Protein AF-A0A061NBT6-F1 (afdb_monomer_lite)

Foldseek 3Di:
DQVVVQVVVQVVQQVVLCVVVVHGFPGWGWDDDDPDIDIDGHPSDDPVSVVVVVVPPD

Sequence (58 aa):
MEKSIQSELSSYIGRLFRDNFGKGPASVYVSIKADYVVIHLRDFLAPMERVLVSKHQT

pLDDT: mean 87.16, std 10.57, range [41.81, 96.44]

Secondary structure (DSSP, 8-state):
-HHHHHHHHHHHHHHHHHHHHSS--SEEEEEEETTEEEEEEES-S-HHHHHHHHHT--

Structure (mmCIF, N/CA/C/O backbone):
data_AF-A0A061NBT6-F1
#
_entry.id   AF-A0A061NBT6-F1
#
loop_
_atom_site.group_PDB
_atom_site.id
_atom_site.type_symbol
_atom_site.label_atom_id
_atom_site.label_alt_id
_atom_site.label_comp_id
_atom_site.label_asym_id
_atom_site.label_entity_id
_atom_site.label_seq_id
_atom_site.pdbx_PDB_ins_code
_atom_site.Cartn_x
_atom_site.Cartn_y
_atom_site.Cartn_z
_atom_site.occupancy
_atom_site.B_iso_or_equiv
_atom_site.auth_seq_id
_atom_site.auth_comp_id
_atom_site.auth_asym_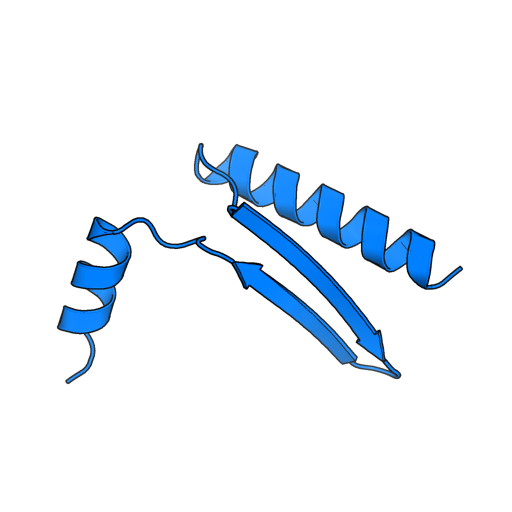id
_atom_site.auth_atom_id
_atom_site.pdbx_PDB_model_num
ATOM 1 N N . MET A 1 1 ? -9.482 5.617 17.997 1.00 62.62 1 MET A N 1
ATOM 2 C CA . MET A 1 1 ? -9.109 4.189 17.892 1.00 62.62 1 MET A CA 1
ATOM 3 C C . MET A 1 1 ? -8.955 3.742 16.440 1.00 62.62 1 MET A C 1
ATOM 5 O O . MET A 1 1 ? -7.871 3.310 16.082 1.00 62.62 1 MET A O 1
ATOM 9 N N . GLU A 1 2 ? -9.961 3.930 15.579 1.00 64.81 2 GLU A N 1
ATOM 10 C CA . GLU A 1 2 ? -9.939 3.448 14.178 1.00 64.81 2 GLU A CA 1
ATOM 11 C C . GLU A 1 2 ? -8.764 3.976 13.335 1.00 64.81 2 GLU A C 1
ATOM 13 O O . GLU A 1 2 ? -8.089 3.198 12.665 1.00 64.81 2 GLU A O 1
ATOM 18 N N . LYS A 1 3 ? -8.443 5.279 13.422 1.00 75.94 3 LYS A N 1
ATOM 19 C CA . LYS A 1 3 ? -7.275 5.863 12.729 1.00 75.94 3 LYS A CA 1
ATOM 20 C C . LYS A 1 3 ? -5.944 5.217 13.139 1.00 75.94 3 LYS A C 1
ATOM 22 O O . LYS A 1 3 ? -5.033 5.144 12.319 1.00 75.94 3 LYS A O 1
ATOM 27 N N . SER A 1 4 ? -5.834 4.745 14.384 1.00 89.62 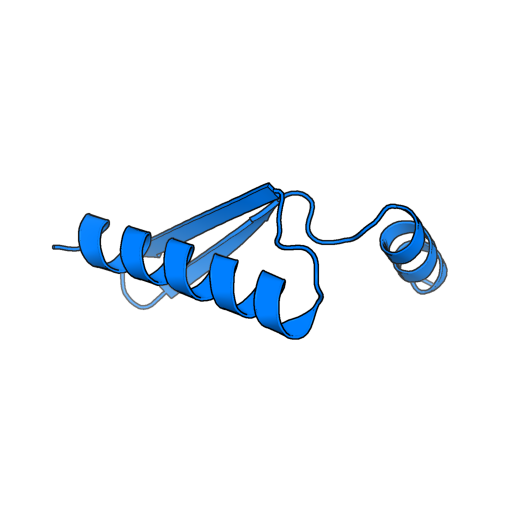4 SER A N 1
ATOM 28 C CA . SER A 1 4 ? -4.626 4.075 14.883 1.00 89.62 4 SER A CA 1
ATOM 29 C C . SER A 1 4 ? -4.442 2.717 14.212 1.00 89.62 4 SER A C 1
ATOM 31 O O . SER A 1 4 ? -3.378 2.454 13.666 1.00 89.62 4 SER A O 1
ATOM 33 N N . ILE A 1 5 ? -5.502 1.904 14.163 1.00 93.62 5 ILE A N 1
ATOM 34 C CA . ILE A 1 5 ? -5.470 0.573 13.535 1.00 93.62 5 ILE A CA 1
ATOM 35 C C . ILE A 1 5 ? -5.203 0.692 12.029 1.00 93.62 5 ILE A C 1
ATOM 37 O O . ILE A 1 5 ? -4.373 -0.029 11.487 1.00 93.62 5 ILE A O 1
ATOM 41 N N . GLN A 1 6 ? -5.848 1.642 11.344 1.00 94.81 6 GLN A N 1
ATOM 42 C CA . GLN A 1 6 ? -5.599 1.884 9.915 1.00 94.81 6 GLN A CA 1
ATOM 43 C C . GLN A 1 6 ? -4.139 2.285 9.638 1.00 94.81 6 GLN A C 1
ATOM 45 O O . GLN A 1 6 ? -3.546 1.825 8.662 1.00 94.81 6 GLN A O 1
ATOM 50 N N . SER A 1 7 ? -3.543 3.108 10.508 1.00 94.81 7 SER A N 1
ATOM 51 C CA . SER A 1 7 ? -2.142 3.539 10.374 1.00 94.81 7 SER A CA 1
ATOM 52 C C . SER A 1 7 ? -1.159 2.401 10.656 1.00 94.81 7 SER A C 1
ATOM 54 O O . SER A 1 7 ? -0.148 2.261 9.962 1.00 94.81 7 SER A O 1
ATOM 56 N N . GLU A 1 8 ? -1.466 1.561 11.645 1.00 96.44 8 GLU A N 1
ATOM 57 C CA . GLU A 1 8 ? -0.681 0.374 11.978 1.00 96.44 8 GLU A CA 1
ATOM 58 C C . GLU A 1 8 ? -0.716 -0.652 10.842 1.00 96.44 8 GLU A C 1
ATOM 60 O O . GLU A 1 8 ? 0.341 -1.090 10.386 1.00 96.44 8 GLU A O 1
ATOM 65 N N . LEU A 1 9 ? -1.906 -0.949 10.309 1.00 95.81 9 LEU A N 1
ATOM 66 C CA . LEU A 1 9 ? -2.080 -1.820 9.146 1.00 95.81 9 LEU A CA 1
ATOM 67 C C . LEU A 1 9 ? -1.339 -1.279 7.925 1.00 95.81 9 LEU A C 1
ATOM 69 O O . LEU A 1 9 ? -0.596 -2.024 7.293 1.00 95.81 9 LEU A O 1
ATOM 73 N N . SER A 1 10 ? -1.485 0.011 7.611 1.00 95.19 10 SER A N 1
ATOM 74 C CA . SER A 1 10 ? -0.766 0.638 6.493 1.00 95.19 10 SER A CA 1
ATOM 75 C C . SER A 1 10 ? 0.752 0.470 6.637 1.00 95.19 10 SER A C 1
ATOM 77 O O . SER A 1 10 ? 1.429 0.043 5.697 1.00 95.19 10 SER A O 1
ATOM 79 N N . SER A 1 11 ? 1.281 0.710 7.840 1.00 95.12 11 SER A N 1
ATOM 80 C CA . SER A 1 11 ? 2.711 0.571 8.137 1.00 95.12 11 SER A CA 1
ATOM 81 C C . SER A 1 11 ? 3.187 -0.879 8.058 1.00 95.12 11 SER A C 1
ATOM 83 O O . SER A 1 11 ? 4.250 -1.153 7.499 1.00 95.12 11 SER A O 1
ATOM 85 N N . TYR A 1 12 ? 2.411 -1.810 8.614 1.00 96.44 12 TYR A N 1
ATOM 86 C CA . TYR A 1 12 ? 2.713 -3.237 8.580 1.00 96.44 12 TYR A CA 1
ATOM 87 C C . TYR A 1 12 ? 2.715 -3.771 7.148 1.00 96.44 12 TYR A C 1
ATOM 89 O O . TYR A 1 12 ? 3.692 -4.386 6.733 1.00 96.44 12 TYR A O 1
ATOM 97 N N . ILE A 1 13 ? 1.678 -3.464 6.367 1.00 94.88 13 ILE A N 1
ATOM 98 C CA . ILE A 1 13 ? 1.565 -3.873 4.964 1.00 94.88 13 ILE A CA 1
ATOM 99 C C . ILE A 1 13 ? 2.722 -3.282 4.148 1.00 94.88 13 ILE A C 1
ATOM 101 O O . ILE A 1 13 ? 3.355 -3.994 3.373 1.00 94.88 13 ILE A O 1
ATOM 105 N N . GLY A 1 14 ? 3.055 -2.004 4.352 1.00 93.62 14 GLY A N 1
ATOM 106 C CA . GLY A 1 14 ? 4.190 -1.369 3.680 1.00 93.62 14 GLY A CA 1
ATOM 107 C C . GLY A 1 14 ? 5.524 -2.074 3.955 1.00 93.62 14 GLY A C 1
ATOM 108 O O . GLY A 1 14 ? 6.300 -2.286 3.020 1.00 93.62 14 GLY A O 1
ATOM 109 N N . ARG A 1 15 ? 5.773 -2.474 5.212 1.00 94.69 15 ARG A N 1
ATOM 110 C CA . ARG A 1 15 ? 6.949 -3.282 5.586 1.00 94.69 15 ARG A CA 1
ATOM 111 C C . ARG A 1 15 ? 6.905 -4.666 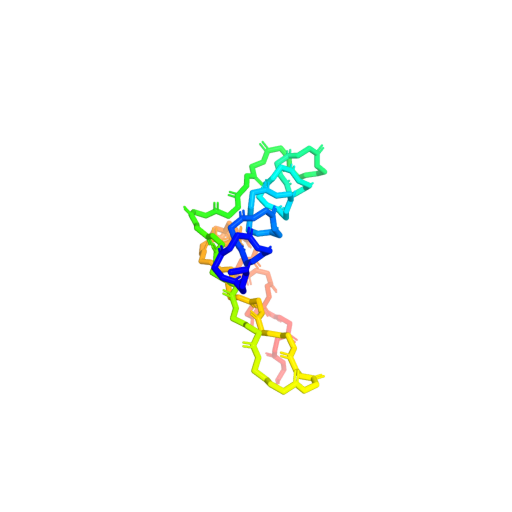4.950 1.00 94.69 15 ARG A C 1
ATOM 113 O O . ARG A 1 15 ? 7.848 -5.021 4.260 1.00 94.69 15 ARG A O 1
ATOM 120 N N . LEU A 1 16 ? 5.783 -5.374 5.071 1.00 94.69 16 LEU A N 1
ATOM 121 C CA . LEU A 1 16 ? 5.592 -6.707 4.500 1.00 94.69 16 LEU A CA 1
ATOM 122 C C . LEU A 1 16 ? 5.920 -6.735 3.004 1.00 94.69 16 LEU A C 1
ATOM 124 O O . LEU A 1 16 ? 6.654 -7.608 2.552 1.00 94.69 16 LEU A O 1
ATOM 128 N N . PHE A 1 17 ? 5.445 -5.762 2.227 1.00 91.19 17 PHE A N 1
ATOM 129 C CA . PHE A 1 17 ? 5.786 -5.703 0.807 1.00 91.19 17 PHE A CA 1
ATOM 130 C C . PHE A 1 17 ? 7.270 -5.422 0.563 1.00 91.19 17 PHE A C 1
ATOM 132 O O . PHE A 1 17 ? 7.871 -6.055 -0.301 1.00 91.19 17 PHE A O 1
ATOM 139 N N . ARG A 1 18 ? 7.884 -4.512 1.324 1.00 88.25 18 ARG A N 1
ATOM 140 C CA . ARG A 1 18 ? 9.316 -4.225 1.182 1.00 88.25 18 ARG A CA 1
ATOM 141 C C . ARG A 1 18 ? 10.180 -5.438 1.541 1.00 88.25 18 ARG A C 1
ATOM 143 O O . ARG A 1 18 ? 11.130 -5.712 0.817 1.00 88.25 18 ARG A O 1
ATOM 150 N N . ASP A 1 19 ? 9.817 -6.174 2.585 1.00 93.94 19 ASP A N 1
ATOM 151 C CA . ASP A 1 19 ? 10.564 -7.340 3.065 1.00 93.94 19 ASP A CA 1
ATOM 152 C C . ASP A 1 19 ? 10.470 -8.523 2.088 1.00 93.94 19 ASP A C 1
ATOM 154 O O . ASP A 1 19 ? 11.441 -9.253 1.908 1.00 93.94 19 ASP A O 1
ATOM 158 N N . ASN A 1 20 ? 9.326 -8.695 1.415 1.00 89.81 20 ASN A N 1
ATOM 159 C CA . ASN A 1 20 ? 9.102 -9.821 0.499 1.00 89.81 20 ASN A CA 1
ATOM 160 C C . ASN A 1 20 ? 9.479 -9.520 -0.963 1.00 89.81 20 ASN A C 1
ATOM 162 O O . ASN A 1 20 ? 9.876 -10.429 -1.686 1.00 89.81 20 ASN A O 1
ATOM 166 N N . PHE A 1 21 ? 9.359 -8.267 -1.414 1.00 84.44 21 PHE A N 1
ATOM 167 C CA . PHE A 1 21 ? 9.570 -7.882 -2.820 1.00 84.44 21 PHE A CA 1
ATOM 168 C C . PHE A 1 21 ? 10.771 -6.944 -3.025 1.00 84.44 21 PHE A C 1
ATOM 170 O O . PHE A 1 21 ? 11.033 -6.503 -4.144 1.00 84.44 21 PHE A O 1
ATOM 177 N N . GLY A 1 22 ? 11.494 -6.581 -1.961 1.00 81.94 22 GLY A N 1
ATOM 178 C CA . GLY A 1 22 ? 12.638 -5.660 -1.987 1.00 81.94 22 GLY A CA 1
ATOM 179 C C . GLY A 1 22 ? 12.252 -4.185 -2.168 1.00 81.94 22 GLY A C 1
ATOM 180 O O . GLY A 1 22 ? 12.850 -3.306 -1.543 1.00 81.94 22 GLY A O 1
ATOM 181 N N . LYS A 1 23 ? 11.214 -3.888 -2.963 1.00 80.12 23 LYS A N 1
ATOM 182 C CA . LYS A 1 23 ? 10.574 -2.566 -3.040 1.00 80.12 23 LYS A CA 1
ATOM 183 C C . LYS A 1 23 ? 9.168 -2.623 -2.435 1.00 80.12 23 LYS A C 1
ATOM 185 O O . LYS A 1 23 ? 8.404 -3.549 -2.682 1.00 80.12 23 LYS A O 1
ATOM 190 N N . GLY A 1 24 ? 8.807 -1.589 -1.680 1.00 83.81 24 GLY A N 1
ATOM 191 C CA . GLY A 1 24 ? 7.432 -1.395 -1.220 1.00 83.81 24 GLY A CA 1
ATOM 192 C C . GLY A 1 24 ? 6.595 -0.610 -2.240 1.00 83.81 24 GLY A C 1
ATOM 193 O O . GLY A 1 24 ? 7.163 0.066 -3.103 1.00 83.81 24 GLY A O 1
ATOM 194 N N . PRO A 1 25 ? 5.256 -0.646 -2.136 1.00 90.00 25 PRO A N 1
ATOM 195 C CA . PRO A 1 25 ? 4.386 0.291 -2.848 1.00 90.00 25 PRO A CA 1
ATOM 196 C C . PRO A 1 25 ? 4.742 1.745 -2.496 1.00 90.00 25 PRO A C 1
ATOM 198 O O . PRO A 1 25 ? 5.225 2.025 -1.397 1.00 90.00 25 PRO A O 1
ATOM 201 N N . ALA A 1 26 ? 4.461 2.684 -3.405 1.00 90.50 26 ALA A N 1
ATOM 202 C CA . ALA A 1 26 ? 4.707 4.110 -3.168 1.00 90.50 26 ALA A CA 1
ATOM 203 C C . ALA A 1 26 ? 3.876 4.649 -1.995 1.00 90.50 26 ALA A C 1
ATOM 205 O O . ALA A 1 26 ? 4.312 5.532 -1.260 1.00 90.50 26 ALA A O 1
ATOM 206 N N . SER A 1 27 ? 2.678 4.099 -1.797 1.00 92.44 27 SER A N 1
ATOM 207 C CA . SER A 1 27 ? 1.862 4.370 -0.617 1.00 92.44 27 SER A CA 1
ATOM 208 C C . SER A 1 27 ? 0.857 3.252 -0.377 1.00 92.44 27 SER A C 1
ATOM 210 O O . SER A 1 27 ? 0.340 2.678 -1.341 1.00 92.44 27 SER A O 1
ATOM 212 N N . VAL A 1 28 ? 0.515 3.029 0.891 1.00 95.44 28 VAL A N 1
ATOM 213 C CA . VAL A 1 28 ? -0.550 2.119 1.322 1.00 95.44 28 VAL A CA 1
ATOM 214 C C . VAL A 1 28 ? -1.632 2.927 2.027 1.00 95.44 28 VAL A C 1
ATOM 216 O O . VAL A 1 28 ? -1.368 3.559 3.051 1.00 95.44 28 VAL A O 1
ATOM 219 N N . TYR A 1 29 ? -2.856 2.885 1.510 1.00 95.12 29 TYR A N 1
ATOM 220 C CA . TYR A 1 29 ? -4.024 3.443 2.187 1.00 95.12 29 TYR A CA 1
ATOM 221 C C . TYR A 1 29 ? -4.894 2.312 2.703 1.00 95.12 29 TYR A C 1
ATOM 223 O O . TYR A 1 29 ? -5.219 1.391 1.955 1.00 95.12 29 TYR A O 1
ATOM 231 N N . VAL A 1 30 ? -5.278 2.398 3.972 1.00 96.25 30 VAL A N 1
ATOM 232 C CA . VAL A 1 30 ? -6.177 1.438 4.609 1.00 96.25 30 VAL A CA 1
ATOM 233 C C . VAL A 1 30 ? -7.403 2.191 5.087 1.00 96.25 30 VAL A C 1
ATOM 235 O O . VAL A 1 30 ? -7.281 3.207 5.769 1.00 96.25 30 VAL A O 1
ATOM 238 N N . SER A 1 31 ? -8.579 1.688 4.733 1.00 94.62 31 SER A N 1
ATOM 239 C CA . SER A 1 31 ? -9.851 2.167 5.260 1.00 94.62 31 SER A CA 1
ATOM 240 C C . SER A 1 31 ? -10.624 0.988 5.825 1.00 94.62 31 SER A C 1
ATOM 242 O O . SER A 1 31 ? -10.733 -0.056 5.185 1.00 94.62 31 SER A O 1
ATOM 244 N N . ILE A 1 32 ? -11.134 1.159 7.038 1.00 93.25 32 ILE A N 1
ATOM 245 C CA . ILE A 1 32 ? -12.002 0.191 7.701 1.00 93.25 32 ILE A CA 1
ATOM 246 C C . ILE A 1 32 ? -13.359 0.862 7.837 1.00 93.25 32 ILE A C 1
ATOM 248 O O . ILE A 1 32 ? -13.438 1.969 8.379 1.00 93.25 32 ILE A O 1
ATOM 252 N N . LYS A 1 33 ? -14.403 0.217 7.320 1.00 92.62 33 LYS A N 1
ATOM 253 C CA . LYS A 1 33 ? -15.779 0.693 7.449 1.00 92.62 33 LYS A CA 1
ATOM 254 C C . LYS A 1 33 ? -16.710 -0.500 7.618 1.00 92.62 33 LYS A C 1
ATOM 256 O O . LYS A 1 33 ? -16.809 -1.327 6.714 1.00 92.62 33 LYS A O 1
ATOM 261 N N . ALA A 1 34 ? -17.416 -0.537 8.750 1.00 89.12 34 ALA A N 1
ATOM 262 C CA . ALA A 1 34 ? -18.205 -1.698 9.164 1.00 89.12 34 ALA A CA 1
ATOM 263 C C . ALA A 1 34 ? -17.345 -2.979 9.103 1.00 89.12 34 ALA A C 1
ATOM 265 O O . ALA A 1 34 ? -16.226 -2.971 9.612 1.00 89.12 34 ALA A O 1
ATOM 266 N N . ASP A 1 35 ? -17.824 -4.023 8.428 1.00 91.81 35 ASP A N 1
ATOM 267 C CA . ASP A 1 35 ? -17.156 -5.328 8.335 1.00 91.81 35 ASP A CA 1
A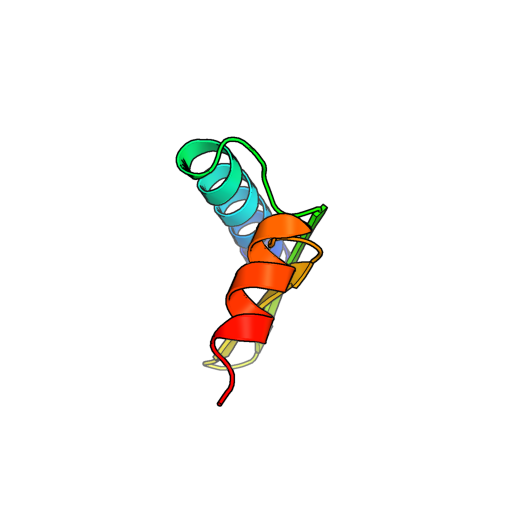TOM 268 C C . ASP A 1 35 ? -16.196 -5.436 7.138 1.00 91.81 35 ASP A C 1
ATOM 270 O O . ASP A 1 35 ? -15.769 -6.526 6.759 1.00 91.81 35 ASP A O 1
ATOM 274 N N . TYR A 1 36 ? -15.854 -4.301 6.520 1.00 94.06 36 TYR A N 1
ATOM 275 C CA . TYR A 1 36 ? -14.996 -4.253 5.342 1.00 94.06 36 TYR A CA 1
ATOM 276 C C . TYR A 1 36 ? -13.672 -3.558 5.634 1.00 94.06 36 TYR A C 1
ATOM 278 O O . TYR A 1 36 ? -13.618 -2.470 6.217 1.00 94.06 36 TYR A O 1
ATOM 286 N N . VAL A 1 37 ? -12.602 -4.170 5.129 1.00 94.44 37 VAL A N 1
ATOM 287 C CA . VAL A 1 37 ? -11.259 -3.594 5.086 1.00 94.44 37 VAL A CA 1
ATOM 288 C C . VAL A 1 37 ? -10.872 -3.400 3.627 1.00 94.44 37 VAL A C 1
ATOM 290 O O . VAL A 1 37 ? -10.812 -4.357 2.858 1.00 94.44 37 VAL A O 1
ATOM 293 N N . VAL A 1 38 ? -10.598 -2.156 3.245 1.00 95.75 38 VAL A N 1
ATOM 294 C CA . VAL A 1 38 ? -10.136 -1.799 1.901 1.00 95.75 38 VAL A CA 1
ATOM 295 C C . VAL A 1 38 ? -8.681 -1.368 1.985 1.00 95.75 38 VAL A C 1
ATOM 297 O O . VAL A 1 38 ? -8.338 -0.448 2.730 1.00 95.75 38 VAL A O 1
ATOM 300 N N . ILE A 1 39 ? -7.832 -2.025 1.197 1.00 95.62 39 ILE A N 1
ATOM 301 C CA . ILE A 1 39 ? -6.404 -1.727 1.088 1.00 95.62 39 ILE A CA 1
ATOM 302 C C . ILE A 1 39 ? -6.135 -1.259 -0.339 1.00 95.62 39 ILE A C 1
ATOM 304 O O . ILE A 1 39 ? -6.338 -2.004 -1.295 1.00 95.62 39 ILE A O 1
ATOM 308 N N . HIS A 1 40 ? -5.661 -0.026 -0.481 1.00 94.44 40 HIS A N 1
ATOM 309 C CA . HIS A 1 40 ? -5.289 0.550 -1.767 1.00 94.44 40 HIS A CA 1
ATOM 310 C C . HIS A 1 40 ? -3.775 0.765 -1.832 1.00 94.44 40 HIS A C 1
ATOM 312 O O . HIS A 1 40 ? -3.209 1.573 -1.088 1.00 94.44 40 HIS A O 1
ATOM 318 N N . LEU A 1 41 ? -3.124 0.033 -2.737 1.00 93.06 41 LEU A N 1
ATOM 319 C CA . LEU A 1 41 ? -1.683 0.082 -2.978 1.00 93.06 41 LEU A CA 1
ATOM 320 C C . LEU A 1 41 ? -1.407 0.952 -4.208 1.00 93.06 41 LEU A C 1
ATOM 322 O O . LEU A 1 41 ? -1.841 0.612 -5.309 1.00 93.06 41 LEU A O 1
ATOM 326 N N . ARG A 1 42 ? -0.658 2.050 -4.054 1.00 91.00 42 ARG A N 1
ATOM 327 C CA . ARG A 1 42 ? -0.198 2.837 -5.213 1.00 91.00 42 ARG A CA 1
ATOM 328 C C . ARG A 1 42 ? 1.171 2.388 -5.684 1.00 91.00 42 ARG A C 1
ATOM 330 O O . ARG A 1 42 ? 2.057 2.122 -4.875 1.00 91.00 42 ARG A O 1
ATOM 337 N N . ASP A 1 43 ? 1.323 2.354 -7.004 1.00 86.00 43 ASP A N 1
ATOM 338 C CA . ASP A 1 43 ? 2.572 2.072 -7.717 1.00 86.00 43 ASP A CA 1
ATOM 339 C C . ASP A 1 43 ? 3.318 0.829 -7.234 1.00 86.00 43 ASP A C 1
ATOM 341 O O . ASP A 1 43 ? 4.546 0.769 -7.225 1.00 86.00 43 ASP A O 1
ATOM 345 N N . PHE A 1 44 ? 2.543 -0.189 -6.864 1.00 83.94 44 PHE A N 1
ATOM 346 C CA . PHE A 1 44 ? 3.076 -1.477 -6.461 1.00 83.94 44 PHE A CA 1
ATOM 347 C C . PHE A 1 44 ? 3.808 -2.155 -7.629 1.00 83.94 44 PHE A C 1
ATOM 349 O O . PHE A 1 44 ? 5.014 -2.388 -7.554 1.00 83.94 44 PHE A O 1
ATOM 356 N N . LEU A 1 45 ? 3.117 -2.362 -8.755 1.00 83.31 45 LEU A N 1
ATOM 357 C CA . LEU A 1 45 ? 3.706 -2.996 -9.934 1.00 83.31 45 LEU A CA 1
ATOM 358 C C . LEU A 1 45 ? 4.759 -2.095 -10.588 1.00 83.31 45 LEU A C 1
ATOM 360 O O . LEU A 1 45 ? 4.486 -0.941 -10.947 1.00 83.31 45 LEU A O 1
ATOM 364 N N . ALA A 1 46 ? 5.958 -2.640 -10.768 1.00 80.56 46 ALA A N 1
ATOM 365 C CA . ALA A 1 46 ? 7.016 -2.072 -11.586 1.00 80.56 46 ALA A CA 1
ATOM 366 C C . ALA A 1 46 ? 6.564 -1.950 -13.052 1.00 80.56 46 ALA A C 1
ATOM 368 O O . ALA A 1 46 ? 5.711 -2.720 -13.497 1.00 80.56 46 ALA A O 1
ATOM 369 N N . PRO A 1 47 ? 7.147 -1.024 -13.837 1.00 80.56 47 PRO A N 1
ATOM 370 C CA . PRO A 1 47 ? 6.777 -0.838 -15.241 1.00 80.56 47 PRO A CA 1
ATOM 371 C C . PRO A 1 47 ? 6.786 -2.146 -16.042 1.00 80.56 47 PRO A C 1
ATOM 373 O O . PRO A 1 47 ? 5.843 -2.430 -16.773 1.00 80.56 47 PRO A O 1
ATOM 376 N N . MET A 1 48 ? 7.804 -2.985 -15.832 1.00 79.00 48 MET A N 1
ATOM 377 C CA . MET A 1 48 ? 7.912 -4.286 -16.494 1.00 79.00 48 MET A CA 1
ATOM 378 C C . MET A 1 48 ? 6.822 -5.270 -16.059 1.00 79.00 48 MET A C 1
ATOM 380 O O . MET A 1 48 ? 6.262 -5.964 -16.901 1.00 79.00 48 MET A O 1
ATOM 384 N N . GLU A 1 49 ? 6.465 -5.298 -14.774 1.00 81.81 49 GLU A N 1
ATOM 385 C CA . GLU A 1 49 ? 5.372 -6.138 -14.267 1.00 81.81 49 GLU A CA 1
ATOM 386 C C . GLU A 1 49 ? 4.027 -5.694 -14.852 1.00 81.81 49 GLU A C 1
ATOM 388 O O . GLU A 1 49 ? 3.220 -6.533 -15.240 1.00 81.81 49 GLU A O 1
ATOM 393 N N . ARG A 1 50 ? 3.806 -4.380 -15.013 1.00 83.31 50 ARG A N 1
ATOM 394 C CA . ARG A 1 50 ? 2.601 -3.846 -15.671 1.00 83.31 50 ARG A CA 1
ATOM 395 C C . ARG A 1 50 ? 2.495 -4.291 -17.127 1.00 83.31 50 ARG A C 1
ATOM 397 O O . ARG A 1 50 ? 1.415 -4.684 -17.550 1.00 83.31 50 ARG A O 1
ATOM 404 N N . VAL A 1 51 ? 3.605 -4.265 -17.868 1.00 85.50 51 VAL A N 1
ATOM 405 C CA . VAL A 1 51 ? 3.657 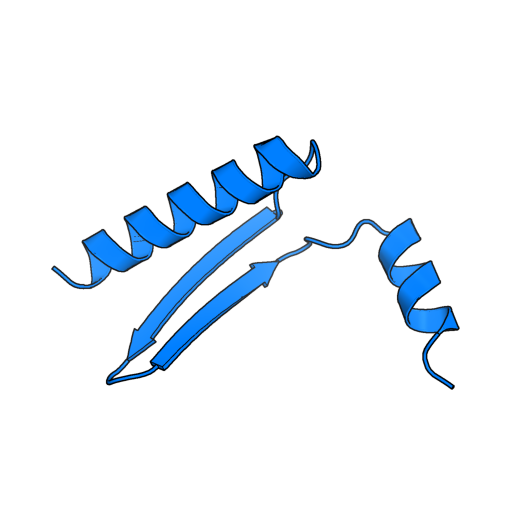-4.746 -19.261 1.00 85.50 51 VAL A CA 1
ATOM 406 C C . VAL A 1 51 ? 3.384 -6.249 -19.339 1.00 85.50 51 VAL A C 1
ATOM 408 O O . VAL A 1 51 ? 2.712 -6.713 -20.258 1.00 85.50 51 VAL A O 1
ATOM 411 N N . LEU A 1 52 ? 3.890 -7.032 -18.384 1.00 85.25 52 LEU A N 1
ATOM 412 C CA . LEU A 1 52 ? 3.611 -8.467 -18.329 1.00 85.25 52 LEU A CA 1
ATOM 413 C C . LEU A 1 52 ? 2.136 -8.743 -18.016 1.00 85.25 52 LEU A C 1
ATOM 415 O O . LEU A 1 52 ? 1.536 -9.584 -18.682 1.00 85.25 52 LEU A O 1
ATOM 419 N N . VAL A 1 53 ? 1.535 -8.010 -17.075 1.00 86.19 53 VAL A N 1
ATOM 420 C CA . VAL A 1 53 ? 0.102 -8.117 -16.756 1.00 86.19 53 VAL A CA 1
ATOM 421 C C . VAL A 1 53 ? -0.761 -7.725 -17.957 1.00 86.19 53 VAL A C 1
ATOM 423 O O . VAL A 1 53 ? -1.683 -8.461 -18.298 1.00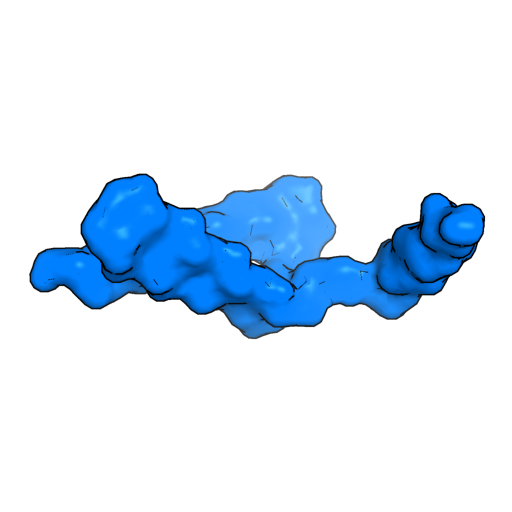 86.19 53 VAL A O 1
ATOM 426 N N . SER A 1 54 ? -0.437 -6.631 -18.655 1.00 84.62 54 SER A N 1
ATOM 427 C CA . SER A 1 54 ? -1.207 -6.199 -19.830 1.00 84.62 54 SER A CA 1
ATOM 428 C C . SER A 1 54 ? -1.137 -7.200 -20.985 1.00 84.62 54 SER A C 1
ATOM 430 O O . SER A 1 54 ? -2.083 -7.308 -21.752 1.00 84.62 54 SER A O 1
ATOM 432 N N . LYS A 1 55 ? -0.035 -7.953 -21.112 1.00 80.44 55 LYS A N 1
ATOM 433 C CA . LYS A 1 55 ? 0.104 -9.025 -22.114 1.00 80.44 55 LYS A CA 1
ATOM 434 C C . LYS A 1 55 ? -0.713 -10.282 -21.795 1.00 80.44 55 LYS A C 1
ATOM 436 O O . LYS A 1 55 ? -0.921 -11.086 -22.694 1.00 80.44 55 LYS A O 1
ATOM 441 N N . HIS A 1 56 ? -1.147 -10.461 -20.546 1.00 70.62 56 HIS A N 1
ATOM 442 C CA . HIS A 1 56 ? -1.970 -11.597 -20.113 1.00 70.62 56 HIS A CA 1
ATOM 443 C C . HIS A 1 56 ? -3.471 -11.273 -20.057 1.00 70.62 56 HIS A C 1
ATOM 445 O O . HIS A 1 56 ? -4.264 -12.140 -19.696 1.00 70.62 56 HIS A O 1
ATOM 451 N N . GLN A 1 57 ? -3.884 -10.057 -20.426 1.00 56.12 57 GLN A N 1
ATOM 452 C CA . GLN A 1 57 ? -5.288 -9.765 -20.702 1.00 56.12 57 GLN A CA 1
ATOM 453 C C . GLN A 1 57 ? -5.564 -10.121 -22.166 1.00 56.12 57 GLN A C 1
ATOM 455 O O . GLN A 1 57 ? -5.096 -9.438 -23.073 1.00 56.12 57 GLN A O 1
ATOM 460 N N . THR A 1 58 ? -6.233 -11.260 -22.358 1.00 41.81 58 THR A N 1
ATOM 461 C CA . THR A 1 58 ? -6.753 -11.734 -23.653 1.00 41.81 58 THR A CA 1
ATOM 462 C C . THR A 1 58 ? -8.032 -10.990 -24.005 1.00 41.81 58 THR A C 1
ATOM 464 O O . THR A 1 58 ? -8.806 -10.710 -23.060 1.00 41.81 58 THR A O 1
#

Radius of gyration: 13.81 Å; chains: 1; bounding box: 31×18×42 Å